Protein AF-A0A6L9A9G2-F1 (afdb_monomer)

Foldseek 3Di:
DALLVVVLVCCVPDPDQKDFLVVSVVSDDSVSSVVSQVVCVVVVNWPDPDDRMID

Radius of gyration: 9.91 Å; Cα contacts (8 Å, |Δi|>4): 51; chains: 1; bounding box: 24×28×23 Å

Solvent-accessible surface area (backbone atoms only — not comparable to full-atom values): 3318 Å² total; per-residue (Å²): 137,53,71,47,56,55,50,52,53,48,55,74,71,44,92,64,66,74,44,48,69,75,85,41,56,91,75,39,56,72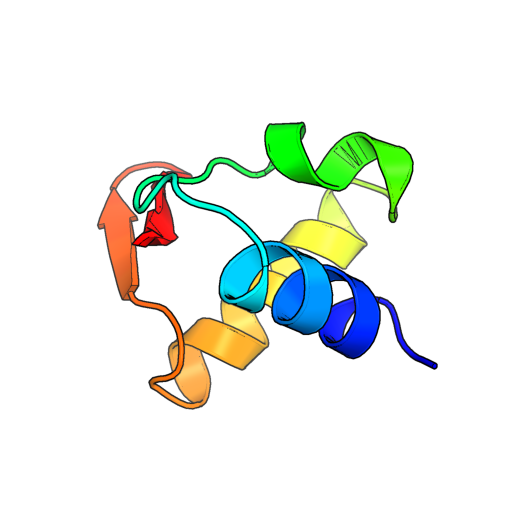,70,57,45,52,49,32,53,50,52,34,34,77,68,70,78,33,44,75,80,54,97,64,33,34,69

Structure (mmCIF, N/CA/C/O backbone):
data_AF-A0A6L9A9G2-F1
#
_entry.id   AF-A0A6L9A9G2-F1
#
loop_
_atom_site.group_PDB
_atom_site.id
_atom_site.type_symbol
_atom_site.label_atom_id
_atom_site.label_alt_id
_atom_site.label_comp_id
_atom_site.label_asym_id
_atom_site.label_entity_id
_atom_site.label_seq_id
_atom_site.pdbx_PDB_ins_code
_atom_site.Cartn_x
_atom_site.Cartn_y
_atom_site.Cartn_z
_atom_site.occupancy
_atom_site.B_iso_or_equiv
_atom_site.auth_seq_id
_atom_site.auth_comp_id
_atom_site.auth_asym_id
_atom_site.auth_atom_id
_atom_site.pdbx_PDB_model_num
ATOM 1 N N . MET A 1 1 ? 6.312 14.549 -0.592 1.00 74.00 1 MET A N 1
ATOM 2 C CA . MET A 1 1 ? 5.445 13.365 -0.392 1.00 74.00 1 MET A CA 1
ATOM 3 C C . MET A 1 1 ? 6.139 12.156 -1.003 1.00 74.00 1 MET A C 1
ATOM 5 O O . MET A 1 1 ? 6.497 12.216 -2.174 1.00 74.00 1 MET A O 1
ATOM 9 N N . THR A 1 2 ? 6.396 11.110 -0.221 1.00 94.31 2 THR A N 1
ATOM 10 C CA . THR A 1 2 ? 7.113 9.900 -0.663 1.00 94.31 2 THR A CA 1
ATOM 11 C C . THR A 1 2 ? 6.165 8.865 -1.282 1.00 94.31 2 THR A C 1
ATOM 1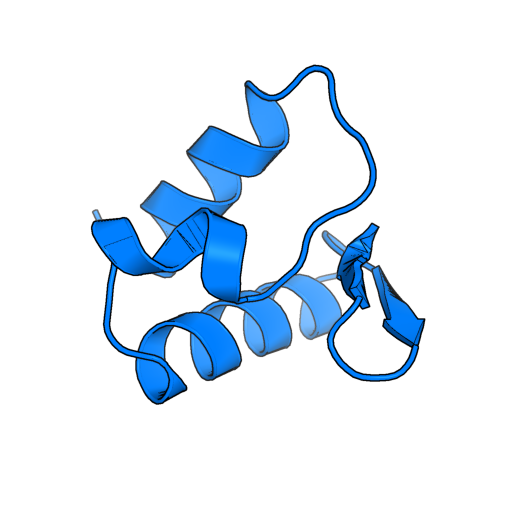3 O O . THR A 1 2 ? 4.943 8.960 -1.142 1.00 94.31 2 THR A O 1
ATOM 16 N N . THR A 1 3 ? 6.709 7.836 -1.942 1.00 95.69 3 THR A N 1
ATOM 17 C CA . THR A 1 3 ? 5.932 6.672 -2.416 1.00 95.69 3 THR A CA 1
ATOM 18 C C . THR A 1 3 ? 5.136 6.022 -1.284 1.00 95.69 3 THR A C 1
ATOM 20 O O . THR A 1 3 ? 3.963 5.701 -1.462 1.00 95.69 3 THR A O 1
ATOM 23 N N . LYS A 1 4 ? 5.747 5.887 -0.101 1.00 96.62 4 LYS A N 1
ATOM 24 C CA . LYS A 1 4 ? 5.100 5.346 1.098 1.00 96.62 4 LYS A CA 1
ATOM 25 C C . LYS A 1 4 ? 3.907 6.199 1.527 1.00 96.62 4 LYS A C 1
ATOM 27 O O . LYS A 1 4 ? 2.845 5.642 1.780 1.00 96.62 4 LYS A O 1
ATOM 32 N N . ASP A 1 5 ? 4.051 7.524 1.552 1.00 97.25 5 ASP A N 1
ATOM 33 C CA . ASP A 1 5 ? 2.961 8.428 1.953 1.00 97.25 5 ASP A CA 1
ATOM 34 C C . ASP A 1 5 ? 1.767 8.327 0.995 1.00 97.25 5 ASP A C 1
ATOM 36 O O . ASP A 1 5 ? 0.616 8.286 1.429 1.00 97.25 5 ASP A O 1
ATOM 40 N N . ARG A 1 6 ? 2.035 8.225 -0.316 1.00 97.81 6 ARG A N 1
ATOM 41 C CA . ARG A 1 6 ? 0.996 8.031 -1.342 1.00 97.81 6 ARG A CA 1
ATOM 42 C C . ARG A 1 6 ? 0.266 6.701 -1.161 1.00 97.81 6 ARG A C 1
ATOM 44 O O . ARG A 1 6 ? -0.963 6.676 -1.220 1.00 97.81 6 ARG A O 1
ATOM 51 N N . ILE A 1 7 ? 1.010 5.621 -0.915 1.00 97.12 7 ILE A N 1
ATOM 52 C CA . ILE A 1 7 ? 0.450 4.287 -0.657 1.00 97.12 7 ILE A CA 1
ATOM 53 C C . ILE A 1 7 ? -0.395 4.305 0.620 1.00 97.12 7 ILE A C 1
ATOM 55 O O . ILE A 1 7 ? -1.558 3.917 0.572 1.00 97.12 7 ILE A O 1
ATOM 59 N N . GLN A 1 8 ? 0.125 4.839 1.728 1.00 96.88 8 GLN A N 1
ATOM 60 C CA . GLN A 1 8 ? -0.615 4.946 2.989 1.00 96.88 8 GLN A CA 1
ATOM 61 C C . GLN A 1 8 ? -1.897 5.769 2.834 1.00 96.88 8 GLN A C 1
ATOM 63 O O . GLN A 1 8 ? -2.949 5.380 3.334 1.00 96.88 8 GLN A O 1
ATOM 68 N N . SER A 1 9 ? -1.835 6.895 2.118 1.00 97.00 9 SER A N 1
ATOM 69 C CA . SER A 1 9 ? -3.017 7.719 1.858 1.00 97.00 9 SER A CA 1
ATOM 70 C C . SER A 1 9 ? -4.086 6.942 1.088 1.00 97.00 9 SER A C 1
ATOM 72 O O . SER A 1 9 ? -5.272 7.056 1.397 1.00 97.00 9 SER A O 1
ATOM 74 N N . ARG A 1 10 ? -3.681 6.114 0.118 1.00 96.19 10 ARG A N 1
ATOM 75 C CA . ARG A 1 10 ? -4.606 5.268 -0.638 1.00 96.19 10 ARG A CA 1
ATOM 76 C C . ARG A 1 10 ? -5.199 4.145 0.201 1.00 96.19 10 ARG A C 1
ATOM 78 O O . ARG A 1 10 ? -6.402 3.936 0.107 1.00 96.19 10 ARG A O 1
ATOM 85 N N . LEU A 1 11 ? -4.391 3.486 1.032 1.00 95.88 11 LEU A N 1
ATOM 86 C CA . LEU A 1 11 ? -4.865 2.486 1.992 1.00 95.88 11 LEU A CA 1
ATOM 87 C C . LEU A 1 11 ? -5.946 3.090 2.900 1.00 95.88 11 LEU A C 1
ATOM 89 O O . LEU A 1 11 ? -7.056 2.577 2.952 1.00 95.88 11 LEU A O 1
ATOM 93 N N . ASN A 1 12 ? -5.671 4.249 3.505 1.00 95.25 12 ASN A N 1
ATOM 94 C CA . ASN A 1 12 ? -6.593 4.917 4.432 1.00 95.25 12 ASN A CA 1
ATOM 95 C C . ASN A 1 12 ? -7.902 5.392 3.776 1.00 95.25 12 ASN A C 1
ATOM 97 O O . ASN A 1 12 ? -8.915 5.531 4.454 1.00 95.25 12 ASN A O 1
ATOM 101 N N . ARG A 1 13 ? -7.878 5.708 2.475 1.00 96.00 13 ARG A N 1
ATOM 102 C CA . ARG A 1 13 ? -9.055 6.179 1.719 1.00 96.00 13 ARG A CA 1
ATOM 103 C C . ARG A 1 13 ? -9.835 5.047 1.053 1.00 96.00 13 ARG A C 1
ATOM 105 O O . ARG A 1 13 ? -10.941 5.273 0.566 1.00 96.00 13 ARG A O 1
ATOM 112 N N . SER A 1 14 ? -9.246 3.860 0.964 1.00 95.12 14 SER A N 1
ATOM 113 C CA . SER A 1 14 ? -9.854 2.710 0.311 1.00 95.12 14 SER A CA 1
ATOM 114 C C . SER A 1 14 ? -10.924 2.090 1.206 1.00 95.12 14 SER A C 1
ATOM 116 O O . SER A 1 14 ? -10.734 1.927 2.404 1.00 95.12 14 SER A O 1
ATOM 118 N N . LYS A 1 15 ? -12.047 1.685 0.603 1.00 94.50 15 LYS A N 1
ATOM 119 C CA . LYS A 1 15 ? -13.054 0.833 1.262 1.00 94.50 15 LYS A CA 1
ATOM 120 C C . LYS A 1 15 ? -12.686 -0.657 1.218 1.00 94.50 15 LYS A C 1
ATOM 122 O O . LYS A 1 15 ? -13.349 -1.470 1.850 1.00 94.50 15 LYS A O 1
ATOM 127 N N . ARG A 1 16 ? -11.683 -1.025 0.412 1.00 94.44 16 ARG A N 1
ATOM 128 C CA . ARG A 1 16 ? -11.142 -2.390 0.329 1.00 94.44 16 ARG A CA 1
ATOM 129 C C . ARG A 1 16 ? -10.131 -2.598 1.452 1.00 94.44 16 ARG A C 1
ATOM 131 O O . ARG A 1 16 ? -9.378 -1.675 1.740 1.00 94.44 16 ARG A O 1
ATOM 138 N N . TYR A 1 17 ? -10.085 -3.811 1.994 1.00 92.56 17 TYR A N 1
ATOM 139 C CA . TYR A 1 17 ? -9.126 -4.207 3.033 1.00 92.56 17 TYR A CA 1
ATOM 140 C C . TYR A 1 17 ? -7.976 -5.060 2.501 1.00 92.56 17 TYR A C 1
ATOM 142 O O . TYR A 1 17 ? -6.953 -5.161 3.153 1.00 92.56 17 TYR A O 1
ATOM 150 N N . VAL A 1 18 ? -8.122 -5.651 1.314 1.00 95.00 18 VAL A N 1
ATOM 151 C CA . VAL A 1 18 ? -7.106 -6.522 0.717 1.00 95.00 18 VAL A CA 1
ATOM 152 C C . VAL A 1 18 ? -6.469 -5.820 -0.472 1.00 95.00 18 VAL A C 1
ATOM 154 O O . VAL A 1 18 ? -7.177 -5.316 -1.347 1.00 95.00 18 VAL A O 1
ATOM 157 N N . PHE A 1 19 ? -5.139 -5.818 -0.500 1.00 96.81 19 PHE A N 1
ATOM 158 C CA . PHE A 1 19 ? -4.338 -5.154 -1.520 1.00 96.81 19 PHE A CA 1
ATOM 159 C C . PHE A 1 19 ? -3.225 -6.054 -2.041 1.00 96.81 19 PHE A C 1
ATOM 161 O O . PHE A 1 19 ? -2.655 -6.883 -1.328 1.00 96.81 19 PHE A O 1
ATOM 168 N N . THR A 1 20 ? -2.870 -5.817 -3.290 1.00 96.06 20 THR A N 1
ATOM 169 C CA . THR A 1 20 ? -1.730 -6.399 -3.986 1.00 96.06 20 THR A CA 1
ATOM 170 C C . THR A 1 20 ? -0.760 -5.296 -4.397 1.00 96.06 20 THR A C 1
ATOM 172 O O . THR A 1 20 ? -1.044 -4.104 -4.278 1.00 96.06 20 THR A O 1
ATOM 175 N N . ARG A 1 21 ? 0.423 -5.668 -4.892 1.00 95.50 21 ARG A N 1
ATOM 176 C CA . ARG A 1 21 ? 1.380 -4.677 -5.416 1.00 95.50 21 ARG A CA 1
ATOM 177 C C . ARG A 1 21 ? 0.840 -3.937 -6.641 1.00 95.50 21 ARG A C 1
ATOM 179 O O . ARG A 1 21 ? 1.144 -2.758 -6.811 1.00 95.50 21 ARG A O 1
ATOM 186 N N . ASP A 1 22 ? 0.027 -4.610 -7.450 1.00 95.81 22 ASP A N 1
ATOM 187 C CA . ASP A 1 22 ? -0.517 -4.052 -8.689 1.00 95.81 22 ASP A CA 1
ATOM 188 C C . ASP A 1 22 ? -1.507 -2.912 -8.438 1.00 95.81 22 ASP A C 1
ATOM 190 O O . ASP A 1 22 ? -1.600 -1.999 -9.260 1.00 95.81 22 ASP A O 1
ATOM 194 N N . ASP A 1 23 ? -2.154 -2.882 -7.268 1.00 96.94 23 ASP A N 1
ATOM 195 C CA . ASP A 1 23 ? -3.026 -1.778 -6.838 1.00 96.94 23 ASP A CA 1
ATOM 196 C C . ASP A 1 23 ? -2.281 -0.434 -6.678 1.00 96.94 23 ASP A C 1
ATOM 198 O O . ASP A 1 23 ? -2.907 0.622 -6.545 1.00 96.94 23 ASP A O 1
ATOM 202 N N . PHE A 1 24 ? -0.943 -0.454 -6.696 1.00 97.12 24 PHE A N 1
ATOM 203 C CA . PHE A 1 24 ? -0.088 0.725 -6.541 1.00 97.12 24 PHE A CA 1
ATOM 204 C C . PHE A 1 24 ? 0.839 0.973 -7.738 1.00 97.12 24 PHE A C 1
ATOM 206 O O . PHE A 1 24 ? 1.741 1.812 -7.646 1.00 97.12 24 PHE A O 1
ATOM 213 N N . ARG A 1 25 ? 0.630 0.283 -8.869 1.00 96.69 25 ARG A N 1
ATOM 214 C CA . ARG A 1 25 ? 1.470 0.426 -10.076 1.00 96.69 25 ARG A CA 1
ATOM 215 C C . ARG A 1 25 ? 1.456 1.837 -10.680 1.00 96.69 25 ARG A C 1
ATOM 217 O O . ARG A 1 25 ? 2.394 2.216 -11.368 1.00 96.69 25 ARG A O 1
ATOM 224 N N . ASP A 1 26 ? 0.410 2.620 -10.411 1.00 97.56 26 ASP A N 1
ATOM 225 C CA . ASP A 1 26 ? 0.284 4.0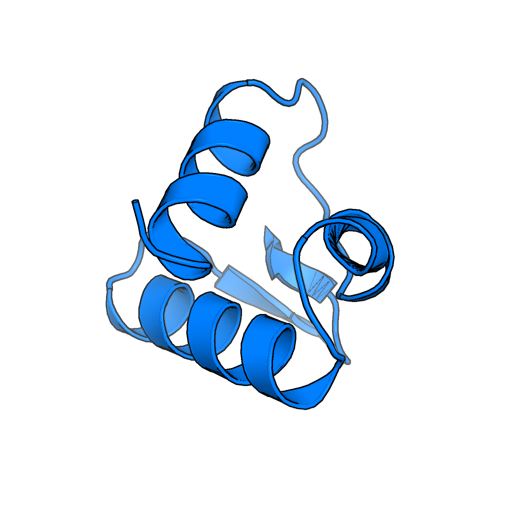32 -10.807 1.00 97.56 26 ASP A CA 1
ATOM 226 C C . ASP A 1 26 ? 1.084 4.987 -9.900 1.00 97.56 26 ASP A C 1
ATOM 228 O O . ASP A 1 26 ? 1.274 6.162 -10.224 1.00 97.56 26 ASP A O 1
ATOM 232 N N . ILE A 1 27 ? 1.535 4.516 -8.733 1.00 96.94 27 ILE A N 1
ATOM 233 C CA . ILE A 1 27 ? 2.300 5.329 -7.785 1.00 96.94 27 ILE A CA 1
ATOM 234 C C . ILE A 1 27 ? 3.790 5.253 -8.099 1.00 96.94 27 ILE A C 1
ATOM 236 O O . ILE A 1 27 ? 4.4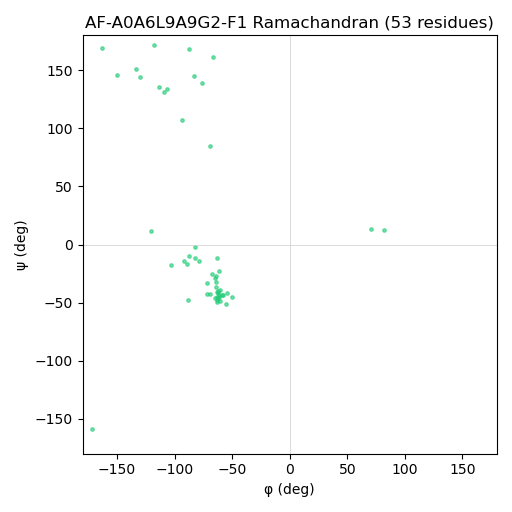59 6.291 -8.084 1.00 96.94 27 ILE A O 1
ATOM 240 N N . ALA A 1 28 ? 4.312 4.042 -8.306 1.00 96.88 28 ALA A N 1
ATOM 241 C CA . ALA A 1 28 ? 5.739 3.782 -8.439 1.00 96.88 28 ALA A CA 1
ATOM 242 C C . ALA A 1 28 ? 6.016 2.409 -9.077 1.00 96.88 28 ALA A C 1
ATOM 244 O O . ALA A 1 28 ? 5.126 1.566 -9.182 1.00 96.88 28 ALA A O 1
ATOM 245 N N . GLY A 1 29 ? 7.277 2.168 -9.450 1.00 97.06 29 GLY A N 1
ATOM 246 C CA . GLY A 1 29 ? 7.711 0.871 -9.971 1.00 97.06 29 GLY A CA 1
ATOM 247 C C . GLY A 1 29 ? 7.643 -0.250 -8.926 1.00 97.06 29 GLY A C 1
ATOM 248 O O . GLY A 1 29 ? 7.641 0.002 -7.717 1.00 97.06 29 GLY A O 1
ATOM 249 N N . TYR A 1 30 ? 7.650 -1.499 -9.397 1.00 95.62 30 TYR A N 1
ATOM 250 C CA . TYR A 1 30 ? 7.450 -2.705 -8.582 1.00 95.62 30 TYR A CA 1
ATOM 251 C C . TYR A 1 30 ? 8.333 -2.761 -7.320 1.00 95.62 30 TYR A C 1
ATOM 253 O O . TYR A 1 30 ? 7.835 -3.005 -6.217 1.00 95.62 30 TYR A O 1
ATOM 261 N N . ASP A 1 31 ? 9.626 -2.448 -7.445 1.00 96.38 31 ASP A N 1
ATOM 262 C CA . ASP A 1 31 ? 10.570 -2.472 -6.318 1.00 96.38 31 ASP A CA 1
ATOM 263 C C . ASP A 1 31 ? 10.351 -1.335 -5.319 1.00 96.38 31 ASP A C 1
ATOM 265 O O . ASP A 1 31 ? 10.587 -1.485 -4.118 1.00 96.38 31 ASP A O 1
ATOM 269 N N . GLN A 1 32 ? 9.914 -0.169 -5.793 1.00 96.94 32 GLN A N 1
ATOM 270 C CA . GLN A 1 32 ? 9.600 0.968 -4.928 1.00 96.94 32 GLN A CA 1
ATOM 271 C C . GLN A 1 32 ? 8.315 0.704 -4.139 1.00 96.94 32 GLN A C 1
ATOM 273 O O . GLN A 1 32 ? 8.286 0.947 -2.931 1.00 96.94 32 GLN A O 1
ATOM 278 N N . VAL A 1 33 ? 7.292 0.141 -4.791 1.00 97.44 33 VAL A N 1
A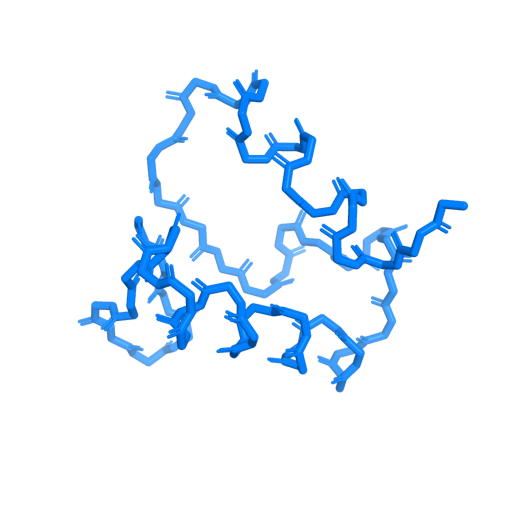TOM 279 C CA . VAL A 1 33 ? 6.060 -0.323 -4.135 1.00 97.44 33 VAL A CA 1
ATOM 280 C C . VAL A 1 33 ? 6.390 -1.401 -3.104 1.00 97.44 33 VAL A C 1
ATOM 282 O O . VAL A 1 33 ? 5.991 -1.290 -1.946 1.00 97.44 33 VAL A O 1
ATOM 285 N N . GLY A 1 34 ? 7.187 -2.405 -3.480 1.00 96.31 34 GLY A N 1
ATOM 286 C CA . GLY A 1 34 ? 7.597 -3.483 -2.583 1.00 96.31 34 GLY A CA 1
ATOM 287 C C . GLY A 1 34 ? 8.333 -2.981 -1.337 1.00 96.31 34 GLY A C 1
ATOM 288 O O . GLY A 1 34 ? 8.028 -3.429 -0.229 1.00 96.31 34 GLY A O 1
ATOM 289 N N . ARG A 1 35 ? 9.256 -2.023 -1.495 1.00 96.69 35 ARG A N 1
ATOM 290 C CA . ARG A 1 35 ? 9.955 -1.382 -0.370 1.00 96.69 35 ARG 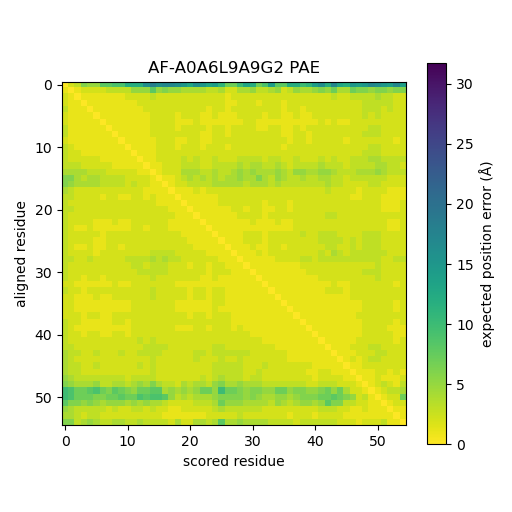A CA 1
ATOM 291 C C . ARG A 1 35 ? 8.996 -0.621 0.538 1.00 96.69 35 ARG A C 1
ATOM 293 O O . ARG A 1 35 ? 9.037 -0.822 1.747 1.00 96.69 35 ARG A O 1
ATOM 300 N N . ALA A 1 36 ? 8.108 0.190 -0.030 1.00 97.56 36 ALA A N 1
ATOM 301 C CA . ALA A 1 36 ? 7.144 0.961 0.747 1.00 97.56 36 ALA A CA 1
ATOM 302 C C . ALA A 1 36 ? 6.184 0.064 1.545 1.00 97.56 36 ALA A C 1
ATOM 304 O O . ALA A 1 36 ? 6.009 0.278 2.743 1.00 97.56 36 ALA A O 1
ATOM 305 N N . LEU A 1 37 ? 5.624 -0.978 0.920 1.00 97.06 37 LEU A N 1
ATOM 306 C CA . LEU A 1 37 ? 4.759 -1.946 1.603 1.00 97.06 37 LEU A CA 1
ATOM 307 C C . LEU A 1 37 ? 5.518 -2.693 2.706 1.00 97.06 37 LEU A C 1
ATOM 309 O O . LEU A 1 37 ? 4.982 -2.874 3.793 1.00 97.06 37 LEU A O 1
ATOM 313 N N . ARG A 1 38 ? 6.782 -3.077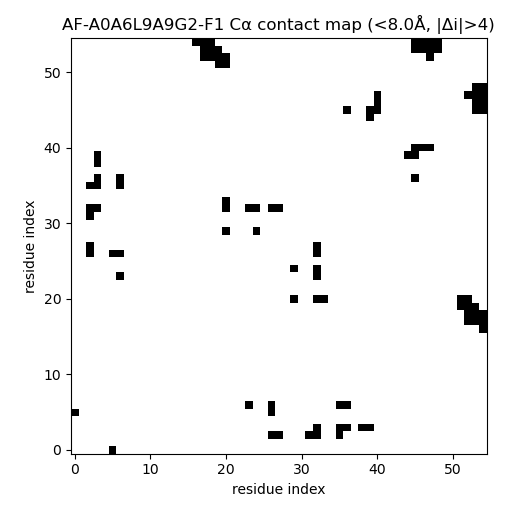 2.475 1.00 96.38 38 ARG A N 1
ATOM 314 C CA . ARG A 1 38 ? 7.619 -3.706 3.512 1.00 96.38 38 ARG A CA 1
ATOM 315 C C . ARG A 1 38 ? 7.853 -2.775 4.701 1.00 96.38 38 ARG A C 1
ATOM 317 O O . ARG A 1 38 ? 7.773 -3.228 5.836 1.00 96.38 38 ARG A O 1
ATOM 324 N N . THR A 1 39 ? 8.112 -1.491 4.462 1.00 97.62 39 THR A N 1
ATOM 325 C CA . THR A 1 39 ? 8.236 -0.500 5.539 1.00 97.62 39 THR A CA 1
ATOM 326 C C . THR A 1 39 ? 6.939 -0.381 6.338 1.00 97.62 39 THR A C 1
ATOM 328 O O . THR A 1 39 ? 6.989 -0.377 7.561 1.00 97.62 39 THR A O 1
ATOM 331 N N . LEU A 1 40 ? 5.782 -0.343 5.673 1.00 97.12 40 LEU A N 1
ATOM 332 C CA . LEU A 1 40 ? 4.481 -0.289 6.350 1.00 97.12 40 LEU A CA 1
ATOM 333 C C . LEU A 1 40 ? 4.189 -1.541 7.181 1.00 97.12 40 LEU A C 1
ATOM 335 O O . LEU A 1 40 ? 3.643 -1.422 8.276 1.00 97.12 40 LEU A O 1
ATOM 339 N N . VAL A 1 41 ? 4.612 -2.711 6.700 1.00 96.94 41 VAL A N 1
ATOM 340 C CA . VAL A 1 41 ? 4.526 -3.962 7.463 1.00 96.94 41 VAL A CA 1
ATOM 341 C C . VAL A 1 41 ? 5.411 -3.921 8.704 1.00 96.94 41 VAL A C 1
ATOM 343 O O . VAL A 1 41 ? 4.949 -4.234 9.795 1.00 96.94 41 VAL A O 1
ATOM 346 N N . ASN A 1 42 ? 6.659 -3.473 8.568 1.00 97.50 42 ASN A N 1
ATOM 347 C CA . ASN A 1 42 ? 7.574 -3.346 9.705 1.00 97.50 42 ASN A CA 1
ATOM 348 C C . ASN A 1 42 ? 7.091 -2.317 10.745 1.00 97.50 42 ASN A C 1
ATOM 350 O O . ASN A 1 42 ? 7.425 -2.433 11.918 1.00 97.50 42 ASN A O 1
ATOM 354 N N . GLU A 1 43 ? 6.311 -1.319 10.326 1.00 96.94 43 GLU A N 1
ATOM 355 C CA . GLU A 1 43 ? 5.676 -0.332 11.210 1.00 96.94 43 GLU A CA 1
ATOM 356 C C . GLU A 1 43 ? 4.368 -0.827 11.849 1.00 96.94 43 GLU A C 1
ATOM 358 O O . GLU A 1 43 ? 3.747 -0.077 12.599 1.00 96.94 43 GLU A O 1
ATOM 363 N N . GLY A 1 44 ? 3.908 -2.041 11.530 1.00 95.75 44 GLY A N 1
ATOM 364 C CA . GLY A 1 44 ? 2.636 -2.582 12.020 1.00 95.75 44 GLY A CA 1
ATOM 365 C C . GLY A 1 44 ? 1.392 -1.907 11.431 1.00 95.75 44 GLY A C 1
ATOM 366 O O . GLY A 1 44 ? 0.292 -2.104 11.936 1.00 95.75 44 GLY A O 1
ATOM 367 N N . LYS A 1 45 ? 1.542 -1.108 10.366 1.00 94.81 45 LYS A N 1
ATOM 368 C CA . LYS A 1 45 ? 0.432 -0.413 9.681 1.00 94.81 45 LYS A CA 1
ATOM 369 C C . LYS A 1 45 ? -0.226 -1.248 8.588 1.00 94.81 45 LYS A C 1
ATOM 371 O O . LYS A 1 45 ? -1.222 -0.823 8.012 1.00 94.81 45 LYS A O 1
ATOM 376 N N . LEU A 1 46 ? 0.390 -2.374 8.252 1.00 95.62 46 LEU A N 1
ATOM 377 C CA . LEU A 1 46 ? -0.044 -3.298 7.220 1.00 95.62 46 LEU A CA 1
ATOM 378 C C . LEU A 1 46 ? 0.404 -4.705 7.629 1.00 95.62 46 LEU A C 1
ATOM 380 O O . LEU A 1 46 ? 1.475 -4.881 8.203 1.00 95.62 46 LEU A O 1
ATOM 384 N N . MET A 1 47 ? -0.369 -5.722 7.305 1.00 96.81 47 MET A N 1
ATOM 385 C CA . MET A 1 47 ? -0.036 -7.126 7.492 1.00 96.81 47 MET A CA 1
ATOM 386 C C . MET A 1 47 ? 0.126 -7.800 6.136 1.00 96.81 47 MET A C 1
ATOM 388 O O . MET A 1 47 ? -0.682 -7.626 5.231 1.00 96.81 47 MET A O 1
ATOM 392 N N . LYS A 1 48 ? 1.176 -8.609 5.978 1.00 95.19 48 LYS A N 1
ATOM 393 C CA . LYS A 1 48 ? 1.350 -9.455 4.793 1.00 95.19 48 LYS A CA 1
ATOM 394 C C . LYS A 1 48 ? 0.755 -10.832 5.083 1.00 95.19 48 LYS A C 1
ATOM 396 O O . LYS A 1 48 ? 1.355 -11.607 5.819 1.00 95.19 48 LYS A O 1
ATOM 401 N N . VAL A 1 49 ? -0.396 -11.133 4.488 1.00 92.88 49 VAL A N 1
ATOM 402 C CA . VAL A 1 49 ? -1.145 -12.382 4.735 1.00 92.88 49 VAL A CA 1
ATOM 403 C C . VAL A 1 49 ? -0.739 -13.534 3.814 1.00 92.88 49 VAL A C 1
ATOM 405 O O . VAL A 1 49 ? -1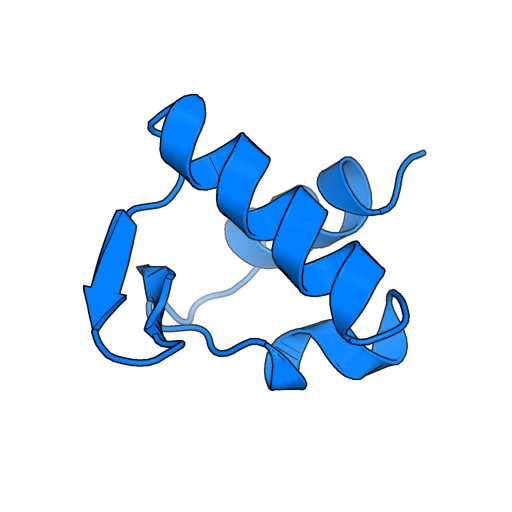.027 -14.687 4.110 1.00 92.88 49 VAL A O 1
ATOM 408 N N . GLY A 1 50 ? -0.050 -13.252 2.703 1.00 88.31 50 GLY A N 1
ATOM 409 C CA . GLY A 1 50 ? 0.333 -14.282 1.738 1.00 88.31 50 GLY A CA 1
ATOM 410 C C . GLY A 1 50 ? 1.283 -13.789 0.651 1.00 88.31 50 GLY A C 1
ATOM 411 O O . GLY A 1 50 ? 1.985 -12.783 0.809 1.00 88.31 50 GLY A O 1
ATOM 412 N N . TYR A 1 51 ? 1.326 -14.507 -0.472 1.00 86.50 51 TYR A N 1
ATOM 413 C CA . TYR A 1 51 ? 2.236 -14.230 -1.586 1.00 86.50 51 TYR A CA 1
ATOM 414 C C . TYR A 1 51 ? 1.855 -12.929 -2.318 1.00 86.50 51 TYR A C 1
ATOM 416 O O . TYR A 1 51 ? 1.124 -12.932 -3.298 1.00 86.50 51 TYR A O 1
ATOM 424 N N . GLY A 1 52 ? 2.328 -11.791 -1.802 1.00 89.69 52 GLY A N 1
ATOM 425 C CA . GLY A 1 52 ? 2.066 -10.466 -2.382 1.00 89.69 52 GLY A CA 1
ATOM 426 C C . GLY A 1 52 ? 0.714 -9.855 -2.008 1.00 89.69 52 GLY A C 1
ATOM 427 O O . GLY A 1 52 ? 0.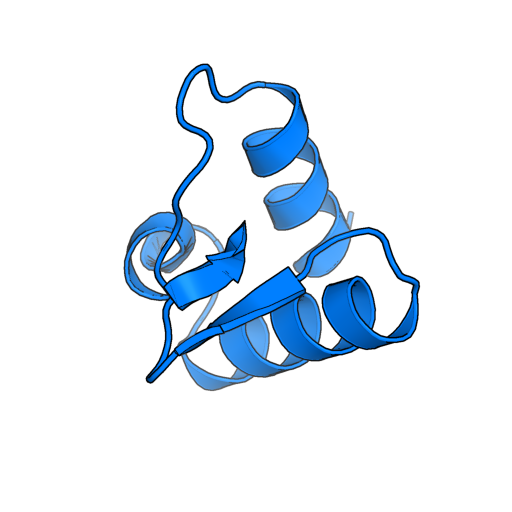334 -8.853 -2.608 1.00 89.69 52 GLY A O 1
ATOM 428 N N . VAL A 1 53 ? 0.030 -10.431 -1.016 1.00 95.31 53 VAL A N 1
ATOM 429 C CA . VAL A 1 53 ? -1.266 -9.966 -0.510 1.00 95.31 53 VAL A CA 1
ATOM 430 C C . VAL A 1 53 ? -1.084 -9.305 0.854 1.00 95.31 53 VAL A C 1
ATOM 432 O O . VAL A 1 53 ? -0.389 -9.843 1.725 1.00 95.31 53 VAL A O 1
ATOM 435 N N . TYR A 1 54 ? -1.706 -8.143 1.018 1.00 96.50 54 TYR A N 1
ATOM 436 C CA . TYR A 1 54 ? -1.575 -7.267 2.174 1.00 96.50 54 TYR A CA 1
ATOM 437 C C . TYR A 1 54 ? -2.954 -6.866 2.718 1.00 96.50 54 TYR A C 1
ATOM 439 O O . TYR A 1 54 ? -3.874 -6.670 1.922 1.00 96.50 54 TYR A O 1
ATOM 447 N N . THR A 1 55 ? -3.083 -6.737 4.042 1.00 93.50 55 THR A N 1
ATOM 448 C CA . THR A 1 55 ? -4.296 -6.289 4.751 1.00 93.50 55 THR A CA 1
ATOM 449 C C . THR A 1 55 ? -3.998 -5.344 5.898 1.00 93.50 55 THR A C 1
ATOM 451 O O . THR A 1 55 ? -2.839 -5.335 6.358 1.00 93.50 55 THR A O 1
#

Sequence (55 aa):
MTTKDRIQSRLNRSKRYVFTRDDFRDIAGYDQVGRALRTLVNEGKLMKVGYGVYT

Nearest PDB structures (foldseek):
  4i2o-assembly1_B  TM=6.759E-01  e=2.900E-01  Bradyrhizobium japonicum
  2ve8-assembly3_C  TM=7.662E-01  e=1.651E+00  Pseudomonas aeruginosa
  3maj-assembly1_A-2  TM=7.325E-01  e=1.888E+00  Rhodopseudomonas palustris
  3bj6-assembly1_B  TM=7.386E-01  e=2.820E+00  Ruegeria pomeroyi DSS-3
  2a61-assembly2_C  TM=7.409E-01  e=8.793E+00  Thermotoga maritima

Mean predicted aligned error: 2.31 Å

Secondary structure (DSSP, 8-state):
--HHHHHHHHHHH-S---EESGGGTTTS-HHHHHHHHHHHHHTTSS-B-SSSEE-

Organism: Escherichia coli (NCBI:txid562)

pLDDT: mean 95.32, std 3.62, range [74.0, 97.81]